Protein AF-A0A968YG44-F1 (afdb_monomer_lite)

Sequence (79 aa):
MPISELIKGILLPHKPAGISKCGMSHATFAQHRSSSQWYELSASGQTIGSPLDLDFYKHDVLQGSSTRSREKTEELSKV

pLDDT: mean 79.54, std 20.81, range [39.38, 97.0]

Foldseek 3Di:
DPDQPQWFWDWDPDDDPQKDWDDPVQFQKKAFQPPRTITGTDPPGDRPGGPVRITGIHHPPVPPDDDDDPPPPDDPDDD

Structure (mmCIF, N/CA/C/O backbone):
data_AF-A0A968YG44-F1
#
_entry.id   AF-A0A968YG44-F1
#
loop_
_atom_site.group_PDB
_atom_site.id
_atom_site.type_symbol
_atom_site.label_atom_id
_atom_site.label_alt_id
_atom_site.label_comp_id
_atom_site.label_asym_id
_atom_site.label_entity_id
_atom_site.label_seq_id
_atom_site.pdbx_PDB_ins_code
_atom_site.Cartn_x
_atom_site.Cartn_y
_atom_site.Cartn_z
_atom_site.occupancy
_atom_site.B_iso_or_equiv
_atom_site.auth_seq_id
_atom_site.auth_comp_id
_atom_site.auth_asym_id
_atom_site.auth_atom_id
_atom_site.pdbx_PDB_model_num
ATOM 1 N N . MET A 1 1 ? -5.550 -11.189 22.629 1.00 40.78 1 MET A N 1
ATOM 2 C CA . MET A 1 1 ? -5.994 -10.253 21.577 1.00 40.78 1 MET A CA 1
ATOM 3 C C . MET A 1 1 ? -4.882 -10.210 20.546 1.00 40.78 1 MET A C 1
ATOM 5 O O . MET A 1 1 ? -3.795 -9.796 20.939 1.00 40.78 1 MET A O 1
ATOM 9 N N . PRO A 1 2 ? -5.048 -10.713 19.311 1.00 46.59 2 PRO A N 1
ATOM 10 C CA . PRO A 1 2 ? -4.024 -10.479 18.306 1.00 46.59 2 PRO A CA 1
ATOM 11 C C . PRO A 1 2 ? -3.993 -8.971 18.057 1.00 46.59 2 PRO A C 1
ATOM 13 O O . PRO A 1 2 ? -5.035 -8.346 17.864 1.00 46.59 2 PRO A O 1
ATOM 16 N N . ILE A 1 3 ? -2.812 -8.379 18.185 1.00 51.09 3 ILE A N 1
ATOM 17 C CA . ILE A 1 3 ? -2.575 -6.979 17.853 1.00 51.09 3 ILE A CA 1
ATOM 18 C C . ILE A 1 3 ? -2.919 -6.870 16.370 1.00 51.09 3 ILE A C 1
ATOM 20 O O . ILE A 1 3 ? -2.238 -7.477 15.550 1.00 51.09 3 ILE A O 1
ATOM 24 N N . SER A 1 4 ? -4.016 -6.190 16.032 1.00 58.41 4 SER A N 1
ATOM 25 C CA . SER A 1 4 ? -4.310 -5.840 14.647 1.00 58.41 4 SER A CA 1
ATOM 26 C C . SER A 1 4 ? -3.092 -5.086 14.130 1.00 58.41 4 SER A C 1
ATOM 28 O O . SER A 1 4 ? -2.845 -3.964 14.574 1.00 58.41 4 SER A O 1
ATOM 30 N N . GLU A 1 5 ? -2.281 -5.722 13.284 1.00 72.69 5 GLU A N 1
ATOM 31 C CA . GLU A 1 5 ? -1.109 -5.092 12.684 1.00 72.69 5 GLU A CA 1
ATOM 32 C C . GLU A 1 5 ? -1.607 -3.974 11.772 1.00 72.69 5 GLU A C 1
ATOM 34 O O . GLU A 1 5 ? -1.961 -4.182 10.614 1.00 72.69 5 GLU A O 1
ATOM 39 N N . LEU A 1 6 ? -1.731 -2.780 12.347 1.00 83.62 6 LEU A N 1
ATOM 40 C CA . LEU A 1 6 ? -2.123 -1.585 11.627 1.00 83.62 6 LEU A CA 1
ATOM 41 C C . LEU A 1 6 ? -1.024 -1.267 10.619 1.00 83.62 6 LEU A C 1
ATOM 43 O O . LEU A 1 6 ? 0.132 -1.046 10.987 1.00 83.62 6 LEU A O 1
ATOM 47 N N . ILE A 1 7 ? -1.396 -1.233 9.345 1.00 91.31 7 ILE A N 1
ATOM 48 C CA . ILE A 1 7 ? -0.468 -0.914 8.271 1.00 91.31 7 ILE A CA 1
ATOM 49 C C . ILE A 1 7 ? -0.255 0.586 8.244 1.00 91.31 7 ILE A C 1
ATOM 51 O O . ILE A 1 7 ? -1.211 1.365 8.309 1.00 91.31 7 ILE A O 1
ATOM 55 N N . LYS A 1 8 ? 1.009 0.983 8.122 1.00 94.38 8 LYS A N 1
ATOM 56 C CA . LYS A 1 8 ? 1.404 2.375 7.969 1.00 94.38 8 LYS A CA 1
ATOM 57 C C . LYS A 1 8 ? 1.877 2.654 6.553 1.00 94.38 8 LYS A C 1
ATOM 59 O O . LYS A 1 8 ? 2.584 1.843 5.953 1.00 94.38 8 LYS A O 1
ATOM 64 N N . GLY A 1 9 ? 1.507 3.819 6.038 1.00 94.81 9 GLY A N 1
ATOM 65 C CA . GLY A 1 9 ? 1.936 4.259 4.724 1.00 94.81 9 GLY A CA 1
ATOM 66 C C . GLY A 1 9 ? 1.793 5.757 4.497 1.00 94.81 9 GLY A C 1
ATOM 67 O O . GLY A 1 9 ? 1.170 6.479 5.276 1.00 94.81 9 GLY A O 1
ATOM 68 N N . ILE A 1 10 ? 2.418 6.216 3.423 1.00 96.50 10 ILE A N 1
ATOM 69 C CA . ILE A 1 10 ? 2.405 7.595 2.943 1.00 96.50 10 ILE A CA 1
ATOM 70 C C . ILE A 1 10 ? 1.516 7.628 1.704 1.00 96.50 10 ILE A C 1
ATOM 72 O O . ILE A 1 10 ? 1.702 6.822 0.796 1.00 96.50 10 ILE A O 1
ATOM 76 N N . LEU A 1 11 ? 0.526 8.523 1.679 1.00 96.31 11 LEU A N 1
ATOM 77 C CA . LEU A 1 11 ? -0.393 8.648 0.547 1.00 96.31 11 LEU A CA 1
ATOM 78 C C . LEU A 1 11 ? 0.371 9.053 -0.717 1.00 96.31 11 LEU A C 1
ATOM 80 O O . LEU A 1 11 ? 1.134 10.018 -0.713 1.00 96.31 11 LEU A O 1
ATOM 84 N N . LEU A 1 12 ? 0.106 8.341 -1.805 1.00 96.00 12 LEU A N 1
ATOM 85 C CA . LEU A 1 12 ? 0.636 8.637 -3.123 1.00 96.00 12 LEU A CA 1
ATOM 86 C C . LEU A 1 12 ? -0.441 9.297 -3.989 1.00 96.00 12 LEU A C 1
ATOM 88 O O . LEU A 1 12 ? -1.599 8.869 -3.979 1.00 96.00 12 LEU A O 1
ATOM 92 N N . PRO A 1 13 ? -0.074 10.310 -4.789 1.00 94.56 13 PRO A N 1
ATOM 93 C C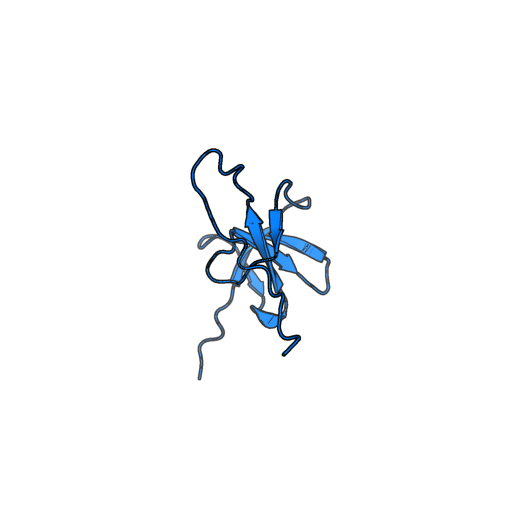A . PRO A 1 13 ? -1.022 10.993 -5.662 1.00 94.56 13 PRO A CA 1
ATOM 94 C C . PRO A 1 13 ? -1.462 10.125 -6.854 1.00 94.56 13 PRO A C 1
ATOM 96 O O . PRO A 1 13 ? -2.490 10.405 -7.474 1.00 94.56 13 PRO A O 1
ATOM 99 N N . HIS A 1 14 ? -0.693 9.086 -7.202 1.00 94.38 14 HIS A N 1
ATOM 100 C CA . HIS A 1 14 ? -0.936 8.221 -8.358 1.00 94.38 14 HIS A CA 1
ATOM 101 C C . HIS A 1 14 ? -0.492 6.780 -8.077 1.00 94.38 14 HIS A C 1
ATOM 103 O O . HIS A 1 14 ? 0.281 6.521 -7.153 1.00 94.38 14 HIS A O 1
ATOM 109 N N . LYS A 1 15 ? -0.925 5.851 -8.937 1.00 93.69 15 LYS A N 1
ATOM 110 C CA . LYS A 1 15 ? -0.410 4.478 -8.964 1.00 93.69 15 LYS A CA 1
ATOM 111 C C . LYS A 1 15 ? 1.094 4.472 -9.304 1.00 93.69 15 LYS A C 1
ATOM 113 O O . LYS A 1 15 ? 1.454 5.032 -10.341 1.00 93.69 15 LYS A O 1
ATOM 118 N N . PRO A 1 16 ? 1.953 3.797 -8.517 1.00 92.81 16 PRO A N 1
ATOM 119 C CA . PRO A 1 16 ? 3.357 3.602 -8.875 1.00 92.81 16 PRO A CA 1
ATOM 120 C C . PRO A 1 16 ? 3.515 2.799 -10.175 1.00 92.81 16 PRO A C 1
ATOM 122 O O . PRO A 1 16 ? 2.770 1.850 -10.433 1.00 92.81 16 PRO A O 1
ATOM 125 N N . ALA A 1 17 ? 4.495 3.167 -10.999 1.00 91.69 17 ALA A N 1
ATOM 126 C CA . ALA A 1 17 ? 4.839 2.422 -12.207 1.00 91.69 17 ALA A CA 1
ATOM 127 C C . ALA A 1 17 ? 5.676 1.176 -11.872 1.00 91.69 17 ALA A C 1
ATOM 129 O O . ALA A 1 17 ? 6.380 1.159 -10.869 1.00 91.69 17 ALA A O 1
ATOM 130 N N . GLY A 1 18 ? 5.618 0.147 -12.728 1.00 92.25 18 GLY A N 1
ATOM 131 C CA . GLY A 1 18 ? 6.473 -1.039 -12.591 1.00 92.25 18 GLY A CA 1
ATOM 132 C C . GLY A 1 18 ? 6.235 -1.818 -11.297 1.00 92.25 18 GLY A C 1
ATOM 133 O O . GLY A 1 18 ? 7.190 -2.160 -10.608 1.00 92.25 18 GLY A O 1
ATOM 134 N N . ILE A 1 19 ? 4.970 -2.050 -10.941 1.00 93.94 19 ILE A N 1
ATOM 135 C CA . ILE A 1 19 ? 4.599 -2.805 -9.742 1.00 93.94 19 ILE A CA 1
ATOM 136 C C . ILE A 1 19 ? 3.762 -4.035 -10.079 1.00 93.94 19 ILE A C 1
ATOM 138 O O . ILE A 1 19 ? 2.886 -3.990 -10.951 1.00 93.94 19 ILE A O 1
ATOM 142 N N . SER A 1 20 ? 3.952 -5.090 -9.292 1.00 94.12 20 SER A N 1
ATOM 143 C CA . SER A 1 20 ? 3.180 -6.329 -9.348 1.00 94.12 20 SER A CA 1
ATOM 144 C C . SER A 1 20 ? 2.573 -6.657 -7.987 1.00 94.12 20 SER A C 1
ATOM 146 O O . SER A 1 20 ? 3.098 -6.276 -6.937 1.00 94.12 20 SER A O 1
ATOM 148 N N . LYS A 1 21 ? 1.419 -7.338 -8.000 1.00 93.38 21 LYS A N 1
ATOM 149 C CA . LYS A 1 21 ? 0.718 -7.749 -6.778 1.00 93.38 21 LYS A CA 1
ATOM 150 C C . LYS A 1 21 ? 1.545 -8.807 -6.043 1.00 93.38 21 LYS A C 1
ATOM 152 O O . LYS A 1 21 ? 2.079 -9.721 -6.670 1.00 93.38 21 LYS A O 1
ATOM 157 N N . CYS A 1 22 ? 1.648 -8.700 -4.724 1.00 92.44 22 CYS A N 1
ATOM 158 C CA . CYS A 1 22 ? 2.424 -9.620 -3.893 1.00 92.44 22 CYS A CA 1
ATOM 159 C C . CYS A 1 22 ? 1.766 -9.855 -2.525 1.00 92.44 22 CYS A C 1
ATOM 161 O O . CYS A 1 22 ? 0.722 -9.286 -2.211 1.00 92.44 22 CYS A O 1
ATOM 163 N N . GLY A 1 23 ? 2.379 -10.712 -1.703 1.00 89.81 23 GLY A N 1
ATOM 164 C CA . GLY A 1 23 ? 2.026 -10.836 -0.287 1.00 89.81 23 GLY A CA 1
ATOM 165 C C . GLY A 1 23 ? 2.550 -9.657 0.542 1.00 89.81 23 GLY A C 1
ATOM 166 O O . GLY A 1 23 ? 3.527 -9.011 0.160 1.00 89.81 23 GLY A O 1
ATOM 167 N N . MET A 1 24 ? 1.923 -9.411 1.696 1.00 88.94 24 MET A N 1
ATOM 168 C CA . MET A 1 24 ? 2.234 -8.291 2.599 1.00 88.94 24 MET A CA 1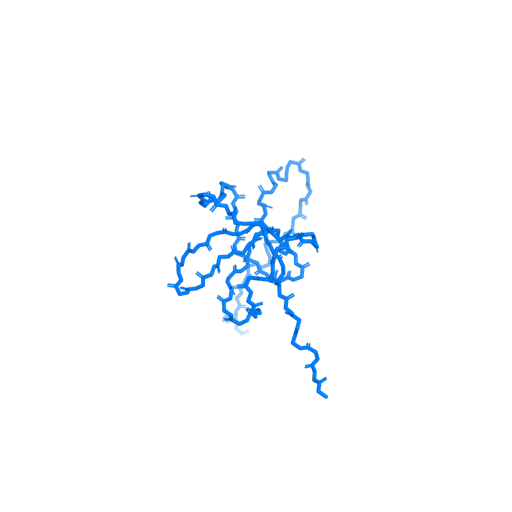
ATOM 169 C C . MET A 1 24 ? 3.710 -8.233 3.018 1.00 88.94 24 MET A C 1
ATOM 171 O O . MET A 1 24 ? 4.296 -7.158 3.041 1.00 88.94 24 MET A O 1
ATOM 175 N N . SER A 1 25 ? 4.340 -9.379 3.293 1.00 87.25 25 SER A N 1
ATOM 176 C CA . SER A 1 25 ? 5.713 -9.442 3.818 1.00 87.25 25 SER A CA 1
ATOM 177 C C . SER A 1 25 ? 6.786 -8.881 2.872 1.00 87.25 25 SER A C 1
ATOM 179 O O . SER A 1 25 ? 7.890 -8.592 3.315 1.00 87.25 25 SER A O 1
ATOM 181 N N . HIS A 1 26 ? 6.487 -8.748 1.575 1.00 87.88 26 HIS A N 1
ATOM 182 C CA . HIS A 1 26 ? 7.416 -8.247 0.548 1.00 87.88 26 HIS A CA 1
ATOM 183 C C . HIS A 1 26 ? 6.915 -6.943 -0.091 1.00 87.88 26 HIS A C 1
ATOM 185 O O . HIS A 1 26 ? 7.452 -6.499 -1.106 1.00 87.88 26 HIS A O 1
ATOM 191 N N . ALA A 1 27 ? 5.842 -6.370 0.451 1.00 93.06 27 ALA A N 1
ATOM 192 C CA . ALA A 1 27 ? 5.176 -5.229 -0.137 1.00 93.06 27 ALA A CA 1
ATOM 193 C C . ALA A 1 27 ? 5.934 -3.936 0.163 1.00 93.06 27 ALA A C 1
ATOM 195 O O . ALA A 1 27 ? 6.359 -3.689 1.290 1.00 93.06 27 ALA A O 1
ATOM 196 N N . THR A 1 28 ? 6.048 -3.088 -0.850 1.00 95.19 28 THR A N 1
ATOM 197 C CA . THR A 1 28 ? 6.537 -1.708 -0.725 1.00 95.19 28 THR A CA 1
ATOM 198 C C . THR A 1 28 ? 5.416 -0.703 -0.955 1.00 95.19 28 THR A C 1
ATOM 200 O O . THR A 1 28 ? 5.503 0.435 -0.508 1.00 95.19 28 THR A O 1
ATOM 203 N N . PHE A 1 29 ? 4.333 -1.124 -1.609 1.00 95.81 29 PHE A N 1
ATOM 204 C CA . PHE A 1 29 ? 3.158 -0.305 -1.864 1.00 95.81 29 PHE A CA 1
ATOM 205 C C . PHE A 1 29 ? 1.891 -1.046 -1.453 1.00 95.81 29 PHE A C 1
ATOM 207 O O . PHE A 1 29 ? 1.820 -2.277 -1.488 1.00 95.81 29 PHE A O 1
ATOM 214 N N . ALA A 1 30 ? 0.866 -0.282 -1.106 1.00 96.44 30 ALA A N 1
ATOM 215 C CA . ALA A 1 30 ? -0.471 -0.788 -0.868 1.00 96.44 30 ALA A CA 1
ATOM 216 C C . ALA A 1 30 ? -1.499 0.064 -1.607 1.00 96.44 30 ALA A C 1
ATOM 218 O O . ALA A 1 30 ? -1.334 1.273 -1.768 1.00 96.44 30 ALA A O 1
ATOM 219 N N . GLN A 1 31 ? -2.577 -0.573 -2.039 1.00 97.00 31 GLN A N 1
ATOM 220 C CA . GLN A 1 31 ? -3.759 0.097 -2.550 1.00 97.00 31 GLN A CA 1
ATOM 221 C C . GLN A 1 31 ? -4.936 -0.216 -1.639 1.00 97.00 31 GLN A C 1
ATOM 223 O O . GLN A 1 31 ? -5.202 -1.378 -1.337 1.00 97.00 31 GLN A O 1
ATOM 228 N N . HIS A 1 32 ? -5.667 0.810 -1.230 1.00 95.31 32 HIS A N 1
ATOM 229 C CA . HIS A 1 32 ? -6.877 0.632 -0.446 1.00 95.31 32 HIS A CA 1
ATOM 230 C C . HIS A 1 32 ? -8.032 0.172 -1.336 1.00 95.31 32 HIS A C 1
ATOM 232 O O . HIS A 1 32 ? -8.334 0.808 -2.348 1.00 95.31 32 HIS A O 1
ATOM 238 N N . ARG A 1 33 ? -8.687 -0.936 -0.974 1.00 92.81 33 ARG A N 1
ATOM 239 C CA . ARG A 1 33 ? -9.665 -1.612 -1.843 1.00 92.81 33 ARG A CA 1
ATOM 240 C C . ARG A 1 33 ? -10.916 -0.784 -2.110 1.00 92.81 33 ARG A C 1
ATOM 242 O O . ARG A 1 33 ? -11.431 -0.813 -3.221 1.00 92.81 33 ARG A O 1
ATOM 249 N N . SER A 1 34 ? -11.402 -0.040 -1.117 1.00 92.50 34 SER A N 1
ATOM 250 C CA . SER A 1 34 ? -12.650 0.723 -1.256 1.00 92.50 34 SER A CA 1
ATOM 251 C C . SER A 1 34 ? -12.461 2.084 -1.924 1.00 92.50 34 SER A C 1
ATOM 253 O O . SER A 1 34 ? -13.317 2.512 -2.690 1.00 92.50 34 SER A O 1
ATOM 255 N N . SER A 1 35 ? -11.342 2.763 -1.658 1.00 93.75 35 SER A N 1
ATOM 256 C CA . SER A 1 35 ? -11.076 4.117 -2.165 1.00 93.75 35 SER A CA 1
ATOM 257 C C . SER A 1 35 ? -10.163 4.131 -3.389 1.00 93.75 35 SER A C 1
ATOM 259 O O . SER A 1 35 ? -9.987 5.177 -4.008 1.00 93.75 35 SER A O 1
ATOM 261 N N . SER A 1 36 ? -9.561 2.990 -3.742 1.00 94.12 36 SER A N 1
ATOM 262 C CA . SER A 1 36 ? -8.530 2.865 -4.782 1.00 94.12 36 SER A CA 1
ATOM 263 C C . SER A 1 36 ? -7.303 3.765 -4.573 1.00 94.12 36 SER A C 1
ATOM 265 O O . SER A 1 36 ? -6.501 3.921 -5.497 1.00 94.12 36 SER A O 1
ATOM 267 N N . GLN A 1 37 ? -7.134 4.333 -3.373 1.00 96.31 37 GLN A N 1
ATOM 268 C CA . GLN A 1 37 ? -6.003 5.189 -3.020 1.00 96.31 37 GLN A CA 1
ATOM 269 C C . GLN A 1 37 ? -4.718 4.379 -2.901 1.00 96.31 37 GLN A C 1
ATOM 271 O O . GLN A 1 37 ? -4.730 3.242 -2.429 1.00 96.31 37 GLN A O 1
ATOM 276 N N . TRP A 1 38 ? -3.614 4.990 -3.315 1.00 97.00 38 TRP A N 1
ATOM 277 C CA . TRP A 1 38 ? -2.294 4.376 -3.321 1.00 97.00 38 TRP A CA 1
ATOM 278 C C . TRP A 1 38 ? -1.457 4.879 -2.159 1.00 97.00 38 TRP A C 1
ATOM 280 O O . TRP A 1 38 ? -1.507 6.058 -1.820 1.00 97.00 38 TRP A O 1
ATOM 290 N N . TYR A 1 39 ? -0.664 3.987 -1.582 1.00 96.88 39 TYR A N 1
ATOM 291 C CA . TYR A 1 39 ? 0.213 4.281 -0.463 1.00 96.88 39 TYR A CA 1
ATOM 292 C C . TYR A 1 39 ? 1.569 3.613 -0.658 1.00 96.88 39 TYR A C 1
ATOM 294 O O . TYR A 1 39 ? 1.653 2.476 -1.125 1.00 96.88 39 TYR A O 1
ATOM 302 N N . GLU A 1 40 ? 2.627 4.300 -0.253 1.00 96.31 40 GLU A N 1
ATOM 303 C CA . GLU A 1 40 ? 3.942 3.709 -0.024 1.00 96.31 40 GLU A CA 1
ATOM 304 C C . GLU A 1 40 ? 4.016 3.220 1.422 1.00 96.31 40 GLU A C 1
ATOM 306 O O . GLU A 1 40 ? 3.718 3.974 2.348 1.00 96.31 40 GLU A O 1
ATOM 311 N N . LEU A 1 41 ? 4.375 1.955 1.631 1.00 94.00 41 LEU A N 1
ATOM 312 C CA . LEU A 1 41 ? 4.473 1.378 2.967 1.00 94.00 41 LEU A CA 1
ATOM 313 C C . LEU A 1 41 ? 5.714 1.911 3.678 1.00 94.00 41 LEU A C 1
ATOM 315 O O . LEU A 1 41 ? 6.830 1.803 3.178 1.00 94.00 41 LEU A O 1
ATOM 319 N N . SER A 1 42 ? 5.516 2.473 4.867 1.00 92.19 42 SER A N 1
ATOM 320 C CA . SER A 1 42 ? 6.594 3.075 5.647 1.00 92.19 42 SER A CA 1
ATOM 321 C C . SER A 1 42 ? 6.277 3.044 7.135 1.00 92.19 42 SER A C 1
ATOM 323 O O . SER A 1 42 ? 5.155 3.336 7.548 1.00 92.19 42 SER A O 1
ATOM 325 N N . ALA A 1 43 ? 7.287 2.766 7.961 1.00 88.62 43 ALA A N 1
ATOM 326 C CA . ALA A 1 43 ? 7.161 2.777 9.419 1.00 88.62 43 ALA A CA 1
ATOM 327 C C . ALA A 1 43 ? 6.845 4.175 9.993 1.00 88.62 43 ALA A C 1
ATOM 329 O O . ALA A 1 43 ? 6.236 4.273 11.064 1.00 88.62 43 ALA A O 1
ATOM 330 N N . SER A 1 44 ? 7.235 5.241 9.282 1.00 90.56 44 SER A N 1
ATOM 331 C CA . SER A 1 44 ? 6.964 6.640 9.642 1.00 90.56 44 SER A CA 1
ATOM 332 C C . SER A 1 44 ? 5.659 7.186 9.054 1.00 90.56 44 SER A C 1
ATOM 334 O O . SER A 1 44 ? 5.286 8.318 9.354 1.00 90.56 44 SER A O 1
ATOM 336 N N . GLY A 1 45 ? 4.963 6.396 8.232 1.00 90.00 45 GLY A N 1
ATOM 337 C CA . GLY A 1 45 ? 3.684 6.775 7.643 1.00 90.00 45 GLY A CA 1
ATOM 338 C C . GLY A 1 45 ? 2.541 6.835 8.659 1.00 90.00 45 GLY A C 1
ATOM 339 O O . GLY A 1 45 ? 2.657 6.405 9.811 1.00 90.00 45 GLY A O 1
ATOM 340 N N . GLN A 1 46 ? 1.396 7.337 8.204 1.00 92.56 46 GLN A N 1
ATOM 341 C CA . GLN A 1 46 ? 0.152 7.283 8.970 1.00 92.56 46 GLN A CA 1
ATOM 342 C C . GLN A 1 46 ? -0.466 5.888 8.884 1.00 92.56 46 GLN A C 1
ATOM 344 O O . GLN A 1 46 ? -0.213 5.155 7.932 1.00 92.56 46 GLN A O 1
ATOM 349 N N . THR A 1 47 ? -1.312 5.524 9.846 1.00 92.88 47 THR A N 1
ATOM 350 C CA . THR A 1 47 ? -2.112 4.299 9.739 1.00 92.88 47 THR A CA 1
ATOM 351 C C . THR A 1 47 ? -3.071 4.409 8.554 1.00 92.88 47 THR A C 1
ATOM 353 O O . THR A 1 47 ? -3.870 5.343 8.493 1.00 92.88 47 THR A O 1
ATOM 356 N N . ILE A 1 48 ? -2.994 3.454 7.627 1.00 92.38 48 ILE A N 1
ATOM 357 C CA . ILE A 1 48 ? -3.810 3.408 6.403 1.00 92.38 48 ILE A CA 1
ATOM 358 C C . ILE A 1 48 ? -4.894 2.325 6.442 1.00 92.38 48 ILE A C 1
ATOM 360 O O . ILE A 1 48 ? -5.792 2.350 5.609 1.00 92.38 48 ILE A O 1
ATOM 364 N N . GLY A 1 49 ? -4.834 1.395 7.403 1.00 88.38 49 GLY A N 1
ATOM 365 C CA . GLY A 1 49 ? -5.883 0.395 7.615 1.00 88.38 49 GLY A CA 1
ATOM 366 C C . GLY A 1 49 ? -5.369 -0.966 8.081 1.00 88.38 49 GLY A C 1
ATOM 367 O O . GLY A 1 49 ? -4.235 -1.100 8.550 1.00 88.38 49 GLY A O 1
ATOM 368 N N . SER A 1 50 ? -6.239 -1.968 7.954 1.00 90.25 50 SER A N 1
ATOM 369 C CA . SER A 1 50 ? -5.941 -3.381 8.203 1.00 90.25 50 SER A CA 1
ATOM 370 C C . SER A 1 50 ? -5.417 -4.058 6.928 1.00 90.25 50 SER A C 1
ATOM 372 O O . SER A 1 50 ? -5.814 -3.667 5.829 1.00 90.25 50 SER A O 1
ATOM 374 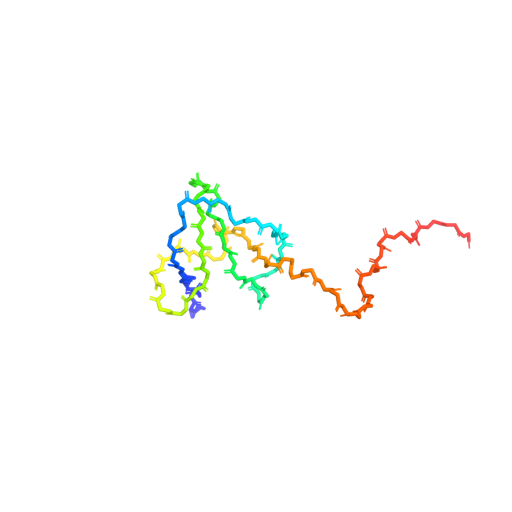N N . PRO A 1 51 ? -4.601 -5.124 7.027 1.00 89.69 51 PRO A N 1
ATOM 375 C CA . PRO A 1 51 ? -4.166 -5.896 5.863 1.00 89.69 51 PRO A CA 1
ATOM 376 C C . PRO A 1 51 ? -5.307 -6.444 4.994 1.00 89.69 51 PRO A C 1
ATOM 378 O O . PRO A 1 51 ? -5.110 -6.688 3.808 1.00 89.69 51 PRO A O 1
ATOM 381 N N . LEU A 1 52 ? -6.499 -6.645 5.564 1.00 90.25 52 LEU A N 1
ATOM 382 C CA . LEU A 1 52 ? -7.668 -7.161 4.837 1.00 90.25 52 LEU A CA 1
ATOM 383 C C . LEU A 1 52 ? -8.287 -6.132 3.877 1.00 90.25 52 LEU A C 1
ATOM 385 O O . LEU A 1 52 ? -8.909 -6.512 2.879 1.00 90.25 52 LEU A O 1
ATOM 389 N N . ASP A 1 53 ? -8.081 -4.845 4.156 1.00 91.94 53 ASP A N 1
ATOM 390 C CA . ASP A 1 53 ? -8.627 -3.726 3.381 1.00 91.94 53 ASP A CA 1
ATOM 391 C C . ASP A 1 53 ? -7.676 -3.274 2.263 1.00 91.94 53 ASP A C 1
ATOM 393 O O . ASP A 1 53 ? -8.008 -2.398 1.458 1.00 91.94 53 ASP A O 1
ATOM 397 N N . LEU A 1 54 ? -6.486 -3.878 2.199 1.00 94.00 54 LEU A N 1
ATOM 398 C CA . LEU A 1 54 ? -5.393 -3.471 1.332 1.00 94.00 54 LEU A CA 1
ATOM 399 C C . LEU A 1 54 ? -5.046 -4.570 0.327 1.00 94.00 54 LEU A C 1
ATOM 401 O O . LEU A 1 54 ? -5.013 -5.761 0.633 1.00 94.00 54 LEU A O 1
ATOM 405 N N . ASP A 1 55 ? -4.742 -4.148 -0.892 1.00 95.44 55 ASP A N 1
ATOM 406 C CA . ASP A 1 55 ? -3.991 -4.950 -1.845 1.00 95.44 55 ASP A CA 1
ATOM 407 C C . ASP A 1 55 ? -2.527 -4.525 -1.822 1.00 95.44 55 ASP A C 1
ATOM 409 O O . ASP A 1 55 ? -2.212 -3.338 -1.854 1.00 95.44 55 ASP A O 1
ATOM 413 N N . PHE A 1 56 ? -1.630 -5.503 -1.781 1.00 95.44 56 PHE A N 1
ATOM 414 C CA . PHE A 1 56 ? -0.202 -5.282 -1.604 1.00 95.44 56 PHE A CA 1
ATOM 415 C C . PHE A 1 56 ? 0.565 -5.454 -2.909 1.00 95.44 56 PHE A C 1
ATOM 417 O O . PHE A 1 56 ? 0.270 -6.346 -3.710 1.00 95.44 56 PHE A O 1
ATOM 424 N N . TYR A 1 57 ? 1.568 -4.605 -3.105 1.00 96.19 57 TYR A N 1
ATOM 425 C CA . TYR A 1 57 ? 2.381 -4.566 -4.310 1.00 96.19 57 TYR A CA 1
ATOM 426 C C . TYR A 1 57 ? 3.854 -4.361 -3.967 1.00 96.19 57 TYR A C 1
ATOM 428 O O . TYR A 1 57 ? 4.203 -3.712 -2.978 1.00 96.19 57 TYR A O 1
ATOM 436 N N . LYS A 1 58 ? 4.726 -4.878 -4.826 1.00 94.38 58 LYS A N 1
ATOM 437 C CA . LYS A 1 58 ? 6.171 -4.645 -4.784 1.00 94.38 58 LYS A CA 1
ATOM 438 C C . LYS A 1 58 ? 6.607 -3.937 -6.056 1.00 94.38 58 LYS A C 1
ATOM 440 O O . LYS A 1 58 ? 5.962 -4.086 -7.094 1.00 94.38 58 LYS A O 1
ATOM 445 N N . HIS A 1 59 ? 7.717 -3.212 -5.989 1.00 92.81 59 HIS A N 1
ATOM 446 C CA . HIS A 1 59 ? 8.387 -2.767 -7.202 1.00 92.81 59 HIS A CA 1
ATOM 447 C C . HIS A 1 59 ? 8.924 -3.991 -7.949 1.00 92.81 59 HIS A C 1
ATOM 449 O O . HIS A 1 59 ? 9.691 -4.784 -7.394 1.00 92.81 59 HIS A O 1
ATOM 455 N N . ASP A 1 60 ? 8.551 -4.135 -9.215 1.00 84.75 60 ASP A N 1
ATOM 456 C CA . ASP A 1 60 ? 9.283 -4.964 -10.156 1.00 84.75 60 ASP A CA 1
ATOM 457 C C . ASP A 1 60 ? 10.573 -4.206 -10.440 1.00 84.75 60 ASP A C 1
ATOM 459 O O . ASP A 1 60 ? 10.694 -3.424 -11.383 1.00 84.75 60 ASP A O 1
ATOM 463 N N . VAL A 1 61 ? 11.548 -4.338 -9.541 1.00 68.00 61 VAL A N 1
ATOM 464 C CA . VAL A 1 61 ? 12.922 -4.017 -9.904 1.00 68.00 61 VAL A CA 1
ATOM 465 C C . VAL A 1 61 ? 13.173 -4.843 -11.155 1.00 68.00 61 VAL A C 1
ATOM 467 O O . VAL A 1 61 ? 13.031 -6.065 -11.113 1.00 68.00 61 VAL A O 1
ATOM 470 N N . LEU A 1 62 ? 13.458 -4.171 -12.273 1.00 54.94 62 LEU A N 1
ATOM 471 C CA . LEU A 1 62 ? 14.015 -4.785 -13.469 1.00 54.94 62 LEU A CA 1
ATOM 472 C C . LEU A 1 62 ? 15.244 -5.550 -12.992 1.00 54.94 62 LEU A C 1
ATOM 474 O O . LEU A 1 62 ? 16.321 -4.990 -12.803 1.00 54.94 62 LEU A O 1
ATOM 478 N N . GLN A 1 63 ? 15.029 -6.822 -12.678 1.00 46.59 63 GLN A N 1
ATOM 479 C CA . GLN A 1 63 ? 16.019 -7.712 -12.125 1.00 46.59 63 GLN A CA 1
ATOM 480 C C . GLN A 1 63 ? 16.904 -8.110 -13.3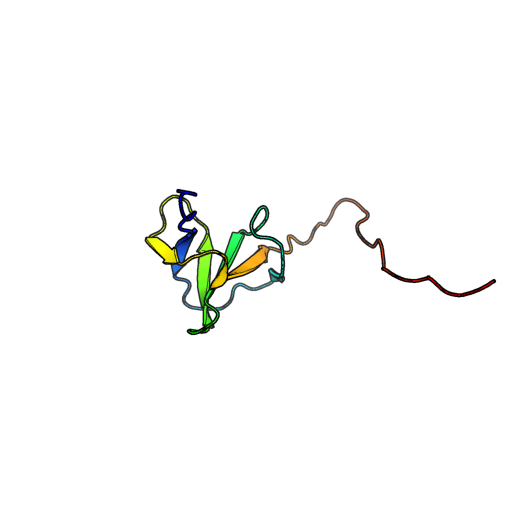01 1.00 46.59 63 GLN A C 1
ATOM 482 O O . GLN A 1 63 ? 16.846 -9.221 -13.821 1.00 46.59 63 GLN A O 1
ATOM 487 N N . GLY A 1 64 ? 17.728 -7.167 -13.753 1.00 43.88 64 GLY A N 1
ATOM 488 C CA . GLY A 1 64 ? 18.945 -7.446 -14.490 1.00 43.88 64 GLY A CA 1
ATOM 489 C C . GLY A 1 64 ? 19.927 -8.132 -13.551 1.00 43.88 64 GLY A C 1
ATOM 490 O O . GLY A 1 64 ? 20.926 -7.534 -13.181 1.00 43.88 64 GLY A O 1
ATOM 491 N N . SER A 1 65 ? 19.580 -9.328 -13.075 1.00 46.06 65 SER A N 1
ATOM 492 C CA . SER A 1 65 ? 20.459 -10.385 -12.567 1.00 46.06 65 SER A CA 1
ATOM 493 C C . SER A 1 65 ? 19.662 -11.406 -11.750 1.00 46.06 65 SER A C 1
ATOM 495 O O . SER A 1 65 ? 19.165 -11.149 -10.656 1.00 46.06 65 SER A O 1
ATOM 497 N N . SER A 1 66 ? 19.651 -12.614 -12.303 1.00 39.38 66 SER A N 1
ATOM 498 C CA . SER A 1 66 ? 19.483 -13.889 -11.610 1.00 39.38 66 SER A CA 1
ATOM 499 C C . SER A 1 66 ? 18.064 -14.421 -11.379 1.00 39.38 66 SER A C 1
ATOM 501 O O . SER A 1 66 ? 17.459 -14.297 -10.322 1.00 39.38 66 SER A O 1
ATOM 503 N N . THR A 1 67 ? 17.620 -15.120 -12.426 1.00 50.12 67 THR A N 1
ATOM 504 C CA . THR A 1 67 ? 17.176 -16.524 -12.409 1.00 50.12 67 THR A CA 1
ATOM 505 C C . THR A 1 67 ? 16.117 -16.967 -11.392 1.00 50.12 67 THR A C 1
ATOM 507 O O . THR A 1 67 ? 16.378 -17.163 -10.212 1.00 50.12 67 THR A O 1
ATOM 510 N N . ARG A 1 68 ? 14.999 -17.406 -11.987 1.00 48.56 68 ARG A N 1
ATOM 511 C CA . ARG A 1 68 ? 14.158 -18.539 -11.575 1.00 48.56 68 ARG A CA 1
ATOM 512 C C . ARG A 1 68 ? 13.182 -18.271 -10.423 1.00 48.56 68 ARG A C 1
ATOM 514 O O . ARG A 1 68 ? 13.365 -18.688 -9.291 1.00 48.56 68 ARG A O 1
ATOM 521 N N . SER A 1 69 ? 12.021 -17.745 -10.790 1.00 46.00 69 SER A N 1
ATOM 522 C CA . SER A 1 69 ? 10.750 -18.181 -10.198 1.00 46.00 69 SER A CA 1
ATOM 523 C 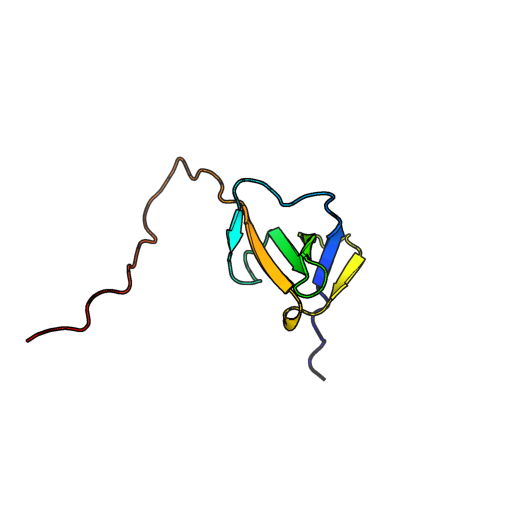C . SER A 1 69 ? 9.684 -18.189 -11.286 1.00 46.00 69 SER A C 1
ATOM 525 O O . SER A 1 69 ? 8.803 -17.341 -11.355 1.00 46.00 69 SER A O 1
ATOM 527 N N . ARG A 1 70 ? 9.829 -19.156 -12.194 1.00 44.84 70 ARG A N 1
ATOM 528 C CA . ARG A 1 70 ? 8.739 -19.634 -13.039 1.00 44.84 70 ARG A CA 1
ATOM 529 C C . ARG A 1 70 ? 8.511 -21.099 -12.695 1.00 44.84 70 ARG A C 1
ATOM 531 O O . ARG A 1 70 ? 8.727 -21.969 -13.529 1.00 44.84 70 ARG A O 1
ATOM 538 N N . GLU A 1 71 ? 8.099 -21.374 -11.462 1.00 43.78 71 GLU A N 1
ATOM 539 C CA . GLU A 1 71 ? 7.361 -22.608 -11.187 1.00 43.78 71 GLU A CA 1
ATOM 540 C C . GLU A 1 71 ? 5.920 -22.350 -11.609 1.00 43.78 71 GLU A C 1
ATOM 542 O O . GLU A 1 71 ? 5.037 -21.966 -10.848 1.00 43.78 71 GLU A O 1
ATOM 547 N N . LYS A 1 72 ? 5.767 -22.438 -12.932 1.00 43.12 72 LYS A N 1
ATOM 548 C CA . LYS A 1 72 ? 4.507 -22.493 -13.643 1.00 43.12 72 LYS A CA 1
ATOM 549 C C . LYS A 1 72 ? 3.761 -23.713 -13.112 1.00 43.12 72 LYS A C 1
ATOM 551 O O . LYS A 1 72 ? 4.222 -24.839 -13.265 1.00 43.12 72 LYS A O 1
ATOM 556 N N . THR A 1 73 ? 2.632 -23.462 -12.475 1.00 45.44 73 THR A N 1
ATOM 557 C CA . THR A 1 73 ? 1.611 -24.449 -12.146 1.00 45.44 73 THR A CA 1
ATOM 558 C C . THR A 1 73 ? 1.036 -24.997 -13.458 1.00 45.44 73 THR A C 1
ATOM 560 O O . THR A 1 73 ? 0.163 -24.378 -14.043 1.00 45.44 73 THR A O 1
ATOM 563 N N . GLU A 1 74 ? 1.598 -26.087 -13.973 1.00 48.62 74 GLU A N 1
ATOM 564 C CA . GLU A 1 74 ? 1.122 -26.942 -15.082 1.00 48.62 74 GLU A CA 1
ATOM 565 C C . GLU A 1 74 ? 2.154 -28.092 -15.109 1.00 48.62 74 GLU A C 1
ATOM 567 O O . GLU A 1 74 ? 3.329 -27.826 -15.316 1.00 48.62 74 GLU A O 1
ATOM 572 N N . GLU A 1 75 ? 1.882 -29.350 -14.767 1.00 46.06 75 GLU A N 1
ATOM 573 C CA . GLU A 1 75 ? 0.797 -30.208 -15.225 1.00 46.06 75 GLU A CA 1
ATOM 574 C C . GLU A 1 75 ? 0.427 -31.263 -14.166 1.00 46.06 75 GLU A C 1
ATOM 576 O O . GLU A 1 75 ? 1.253 -32.068 -13.742 1.00 46.06 75 GLU A O 1
ATOM 581 N N . LEU A 1 76 ? -0.852 -31.317 -13.799 1.00 51.53 76 LEU A N 1
ATOM 582 C CA . LEU A 1 76 ? -1.508 -32.560 -13.399 1.00 51.53 76 LEU A CA 1
ATOM 583 C C . LEU A 1 76 ? -2.336 -32.991 -14.607 1.00 51.53 76 LEU A C 1
ATOM 585 O O . LEU A 1 76 ? -3.470 -32.540 -14.753 1.00 51.53 76 LEU A O 1
ATOM 589 N N . SER A 1 77 ? -1.764 -33.794 -15.507 1.00 48.75 77 SER A N 1
ATOM 590 C CA . SER A 1 77 ? -2.521 -34.569 -16.499 1.00 48.75 77 SER A CA 1
ATOM 591 C C . SER A 1 77 ? -1.652 -35.610 -17.211 1.00 48.75 77 SER A C 1
ATOM 593 O O . SER A 1 77 ? -0.808 -35.249 -18.019 1.00 48.75 77 SER A O 1
ATOM 595 N N . LYS A 1 78 ? -2.021 -36.887 -16.999 1.00 47.03 78 LYS A N 1
ATOM 596 C CA . LYS A 1 78 ? -1.717 -38.093 -17.805 1.00 47.03 78 LYS A CA 1
ATOM 597 C C . LYS A 1 78 ? -0.287 -38.646 -17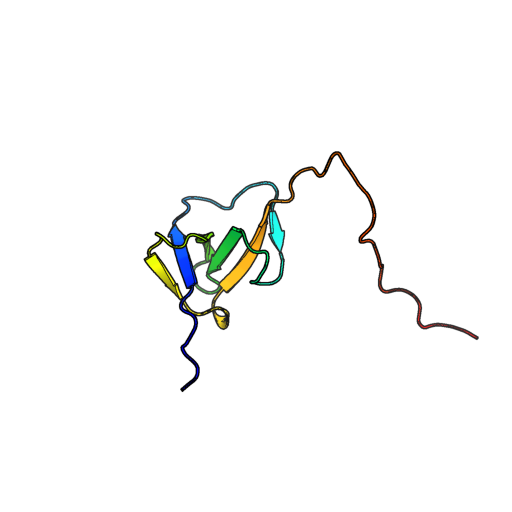.631 1.00 47.03 78 LYS A C 1
ATOM 599 O O . LYS A 1 78 ? 0.673 -37.908 -17.764 1.00 47.03 78 LYS A O 1
ATOM 604 N N . VAL A 1 79 ? -0.051 -39.927 -17.337 1.00 42.22 79 VAL A N 1
ATOM 605 C CA . VAL A 1 79 ? -0.801 -41.184 -17.544 1.00 42.22 79 VAL A CA 1
ATOM 606 C C . VAL A 1 79 ? -0.466 -42.138 -16.397 1.00 42.22 79 VAL A C 1
ATOM 608 O O . VAL A 1 79 ? 0.710 -42.118 -15.972 1.00 42.22 79 VAL A O 1
#

Secondary structure (DSSP, 8-state):
------EEEEEESSPPSSEEE--GGG-SEEEETTT--EEEE-TTSEEEE-GGGEEEEEE-----S--------------

Radius of gyration: 16.11 Å; chains: 1; bounding box: 33×52×39 Å